Protein AF-A0A2H3TFC8-F1 (afdb_monomer_lite)

Structure (mmCIF, N/CA/C/O backbone):
data_AF-A0A2H3TFC8-F1
#
_entry.id   AF-A0A2H3TFC8-F1
#
loop_
_atom_site.group_PDB
_atom_site.id
_atom_site.type_symbol
_atom_site.label_atom_id
_atom_site.label_alt_id
_atom_site.label_comp_id
_atom_site.label_asym_id
_atom_site.label_entity_id
_atom_site.label_seq_id
_atom_site.pdbx_PDB_ins_code
_atom_site.Cartn_x
_atom_site.Cartn_y
_atom_site.Cartn_z
_atom_site.occupancy
_atom_site.B_iso_or_equiv
_atom_site.auth_seq_id
_atom_site.auth_comp_id
_atom_site.auth_asym_id
_atom_site.auth_atom_id
_atom_site.pdbx_PDB_model_num
ATOM 1 N N . MET A 1 1 ? -5.926 -0.328 27.238 1.00 45.00 1 MET A N 1
ATOM 2 C CA . MET A 1 1 ? -5.627 -1.088 26.004 1.00 45.00 1 MET A CA 1
ATOM 3 C C . MET A 1 1 ? -6.864 -1.047 25.123 1.00 45.00 1 MET A C 1
ATOM 5 O O . MET A 1 1 ? -7.889 -1.557 25.550 1.00 45.00 1 MET A O 1
ATOM 9 N N . SER A 1 2 ? -6.810 -0.361 23.977 1.00 48.28 2 SER A N 1
ATOM 10 C CA . SER A 1 2 ? -7.963 -0.248 23.070 1.00 48.28 2 SER A CA 1
ATOM 11 C C . SER A 1 2 ? -8.268 -1.613 22.443 1.00 48.28 2 SER A C 1
ATOM 13 O O . SER A 1 2 ? -7.348 -2.297 21.990 1.00 48.28 2 SER A O 1
ATOM 15 N N . GLN A 1 3 ? -9.531 -2.032 22.495 1.00 51.31 3 GLN A N 1
ATOM 16 C CA . GLN A 1 3 ? -10.008 -3.331 22.016 1.00 51.31 3 GLN A CA 1
ATOM 17 C C . GLN A 1 3 ? -9.767 -3.462 20.500 1.00 51.31 3 GLN A C 1
ATOM 19 O O . GLN A 1 3 ? -10.241 -2.648 19.711 1.00 51.31 3 GLN A O 1
ATOM 24 N N . LYS A 1 4 ? -9.013 -4.490 20.095 1.00 60.09 4 LYS A N 1
ATOM 25 C CA . LYS A 1 4 ? -8.583 -4.762 18.711 1.00 60.09 4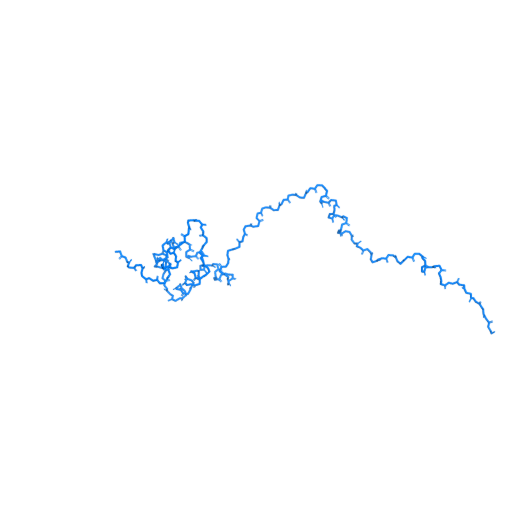 LYS A CA 1
ATOM 26 C C . LYS A 1 4 ? -9.614 -5.622 17.965 1.00 60.09 4 LYS A C 1
ATOM 28 O O . LYS A 1 4 ? -9.278 -6.682 17.453 1.00 60.09 4 LYS A O 1
ATOM 33 N N . ASN A 1 5 ? -10.875 -5.198 17.938 1.00 65.88 5 ASN A N 1
ATOM 34 C CA . ASN A 1 5 ? -11.976 -6.047 17.447 1.00 65.88 5 ASN A CA 1
ATOM 35 C C . ASN A 1 5 ? -12.474 -5.648 16.047 1.00 65.88 5 ASN A C 1
ATOM 37 O O . ASN A 1 5 ? -13.533 -6.092 15.614 1.00 65.88 5 ASN A O 1
ATOM 41 N N . GLY A 1 6 ? -11.740 -4.783 15.345 1.00 80.62 6 GLY A N 1
ATOM 42 C CA . GLY A 1 6 ? -12.103 -4.341 14.002 1.00 80.62 6 GLY A CA 1
ATOM 43 C C . GLY A 1 6 ? -11.717 -5.351 12.920 1.00 80.62 6 GLY A C 1
ATOM 44 O O . GLY A 1 6 ? -10.733 -6.085 13.053 1.00 80.62 6 GLY A O 1
ATOM 45 N N . ILE A 1 7 ? -12.474 -5.361 11.819 1.00 88.75 7 ILE A N 1
ATOM 46 C CA . ILE A 1 7 ? -12.253 -6.259 10.673 1.00 88.75 7 ILE A CA 1
ATOM 47 C C . ILE A 1 7 ? -10.835 -6.126 10.098 1.00 88.75 7 ILE A C 1
ATOM 49 O O . ILE A 1 7 ? -10.229 -7.116 9.685 1.00 88.75 7 ILE A O 1
ATOM 53 N N . LEU A 1 8 ? -10.263 -4.917 10.152 1.00 88.44 8 LEU A N 1
ATOM 54 C CA . LEU A 1 8 ? -8.901 -4.654 9.705 1.00 88.44 8 LEU A CA 1
ATOM 55 C C . LEU A 1 8 ? -7.877 -5.406 10.561 1.00 88.44 8 LEU A C 1
ATOM 57 O O . LEU A 1 8 ? -6.894 -5.916 10.028 1.00 88.44 8 LEU A O 1
ATOM 61 N N . SER A 1 9 ? -8.126 -5.519 11.867 1.00 90.06 9 SER A N 1
ATOM 62 C CA . SER A 1 9 ? -7.248 -6.243 12.786 1.00 90.06 9 SER A CA 1
ATOM 63 C C . SER A 1 9 ? -7.205 -7.734 12.460 1.00 90.06 9 SER A C 1
ATOM 65 O O . SER A 1 9 ? -6.124 -8.313 12.384 1.00 90.06 9 SER A O 1
ATOM 67 N N . ILE A 1 10 ? -8.364 -8.336 12.168 1.00 90.38 10 ILE A N 1
ATOM 68 C CA . ILE A 1 10 ? -8.486 -9.755 11.799 1.00 90.38 10 ILE A CA 1
ATOM 69 C C . ILE A 1 10 ? -7.722 -10.042 10.503 1.00 90.38 10 ILE A C 1
ATOM 71 O O . ILE A 1 10 ? -6.924 -10.975 10.445 1.00 90.38 10 ILE A O 1
ATOM 75 N N . ILE A 1 11 ? -7.916 -9.207 9.479 1.00 90.81 11 ILE A N 1
ATOM 76 C CA . ILE A 1 11 ? -7.245 -9.377 8.183 1.00 90.81 11 ILE A CA 1
ATOM 77 C C . ILE A 1 11 ? -5.729 -9.174 8.321 1.00 90.81 11 ILE A C 1
ATOM 79 O O . ILE A 1 11 ? -4.945 -9.882 7.690 1.00 90.81 11 ILE A O 1
ATOM 83 N N . CYS A 1 12 ? -5.293 -8.232 9.162 1.00 88.81 12 CYS A N 1
ATOM 84 C CA . CYS A 1 12 ? -3.870 -7.973 9.381 1.00 88.81 12 CYS A CA 1
ATOM 85 C C . CYS A 1 12 ? -3.193 -8.999 10.306 1.00 88.81 12 CYS A C 1
ATOM 87 O O . CYS A 1 12 ? -1.967 -9.108 10.271 1.00 88.81 12 CYS A O 1
ATOM 89 N N . ALA A 1 13 ? -3.950 -9.760 11.104 1.00 86.56 13 ALA A N 1
ATOM 90 C CA . ALA A 1 13 ? -3.405 -10.674 12.111 1.00 86.56 13 ALA A CA 1
ATOM 91 C C . ALA A 1 13 ? -2.530 -11.791 11.519 1.00 86.56 13 ALA A C 1
ATOM 93 O O . ALA A 1 13 ? -1.572 -12.224 12.153 1.00 86.56 13 ALA A O 1
ATOM 94 N N . GLN A 1 14 ? -2.822 -12.236 10.294 1.00 82.44 14 GLN A N 1
ATOM 95 C CA . GLN A 1 14 ? -2.092 -13.320 9.622 1.00 82.44 14 GLN A CA 1
ATOM 96 C C . GLN A 1 14 ? -0.891 -12.829 8.792 1.00 82.44 14 GLN A C 1
ATOM 98 O O . GLN A 1 14 ? -0.267 -13.604 8.067 1.00 82.44 14 GLN A O 1
ATOM 103 N N . ARG A 1 15 ? -0.554 -11.536 8.857 1.00 86.81 15 ARG A N 1
ATOM 104 C CA . ARG A 1 15 ? 0.510 -10.960 8.030 1.00 86.81 15 ARG A CA 1
ATOM 105 C C . ARG A 1 15 ? 1.898 -11.381 8.524 1.00 86.81 15 ARG A C 1
ATOM 107 O O . ARG A 1 15 ? 2.278 -11.097 9.658 1.00 86.81 15 ARG A O 1
ATOM 114 N N . GLN A 1 16 ? 2.698 -11.961 7.629 1.00 85.88 16 GLN A N 1
ATOM 115 C CA . GLN A 1 16 ? 4.107 -12.265 7.893 1.00 85.88 16 GLN A CA 1
ATOM 116 C C . GLN A 1 16 ? 4.979 -10.999 7.951 1.00 85.88 16 GLN A C 1
ATOM 118 O O . GLN A 1 16 ? 4.683 -9.965 7.347 1.00 85.88 16 GLN A O 1
ATOM 123 N N . ILE A 1 17 ? 6.100 -11.088 8.668 1.00 83.38 17 ILE A N 1
ATOM 124 C CA . ILE A 1 17 ? 7.085 -10.003 8.759 1.00 83.38 17 ILE A CA 1
ATOM 125 C C . ILE A 1 17 ? 7.657 -9.715 7.360 1.00 83.38 17 ILE A C 1
ATOM 127 O O . ILE A 1 17 ? 7.906 -10.629 6.582 1.00 83.38 17 ILE A O 1
ATOM 131 N N . ASN A 1 18 ? 7.864 -8.433 7.036 1.00 83.25 18 ASN A N 1
ATOM 132 C CA . ASN A 1 18 ? 8.356 -7.935 5.739 1.00 83.25 18 ASN A CA 1
ATOM 133 C C . ASN A 1 18 ? 7.466 -8.224 4.518 1.00 83.25 18 ASN A C 1
ATOM 135 O O . ASN A 1 18 ? 7.798 -7.783 3.415 1.00 83.25 18 ASN A O 1
ATOM 139 N N . HIS A 1 19 ? 6.327 -8.892 4.703 1.00 87.62 19 HIS A N 1
ATOM 140 C CA . HIS A 1 19 ? 5.345 -9.069 3.648 1.00 87.62 19 HIS A CA 1
ATOM 141 C C . HIS A 1 19 ? 4.483 -7.825 3.458 1.00 87.62 19 HIS A C 1
ATOM 143 O O . HIS A 1 19 ? 4.245 -7.018 4.364 1.00 87.62 19 HIS A O 1
ATOM 149 N N . GLU A 1 20 ? 4.024 -7.673 2.225 1.00 89.25 20 GLU A N 1
ATOM 150 C CA . GLU A 1 20 ? 3.101 -6.620 1.856 1.00 89.25 20 GLU A CA 1
ATOM 151 C C . GLU A 1 20 ? 1.712 -6.862 2.461 1.00 89.25 20 GLU A C 1
ATOM 153 O O . GLU A 1 20 ? 1.334 -7.993 2.765 1.00 89.25 20 GLU A O 1
ATOM 158 N N . PHE A 1 21 ? 0.950 -5.786 2.657 1.00 91.06 21 PHE A N 1
ATOM 159 C CA . PHE A 1 21 ? -0.459 -5.904 3.018 1.00 91.06 21 PHE A CA 1
ATOM 160 C C . PHE A 1 21 ? -1.240 -6.584 1.892 1.00 91.06 21 PHE A C 1
ATOM 162 O O . PHE A 1 21 ? -0.973 -6.330 0.715 1.00 91.06 21 PHE A O 1
ATOM 169 N N . SER A 1 22 ? -2.235 -7.391 2.261 1.00 92.06 22 SER A N 1
ATOM 170 C CA . SER A 1 22 ? -3.216 -7.883 1.297 1.00 92.06 22 SER A CA 1
ATOM 171 C C . SER A 1 22 ? -3.955 -6.708 0.656 1.00 92.06 22 SER A C 1
ATOM 173 O O . SER A 1 22 ? -4.102 -5.640 1.257 1.00 92.06 22 SER A O 1
ATOM 175 N N . GLU A 1 23 ? -4.426 -6.900 -0.571 1.00 92.25 23 GLU A N 1
ATOM 176 C CA . GLU A 1 23 ? -5.175 -5.875 -1.300 1.00 92.25 23 GLU A CA 1
ATOM 177 C C . GLU A 1 23 ? -6.409 -5.409 -0.514 1.00 92.25 23 GLU A C 1
ATOM 179 O O . GLU A 1 23 ? -6.611 -4.210 -0.330 1.00 92.25 23 GLU A O 1
ATOM 184 N N . VAL A 1 24 ? -7.143 -6.358 0.079 1.00 93.38 24 VAL A N 1
ATOM 185 C CA . VAL A 1 24 ? -8.301 -6.085 0.942 1.00 93.38 24 VAL A CA 1
ATOM 186 C C . VAL A 1 24 ? -7.915 -5.218 2.143 1.00 93.38 24 VAL A C 1
ATOM 188 O O . VAL A 1 24 ? -8.601 -4.244 2.445 1.00 93.38 24 VAL A O 1
ATOM 191 N N . ALA A 1 25 ? -6.793 -5.512 2.8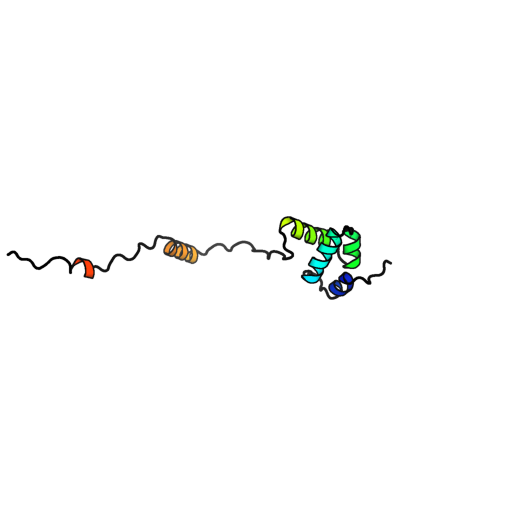12 1.00 94.19 25 ALA A N 1
ATOM 192 C CA . ALA A 1 25 ? -6.334 -4.693 3.933 1.00 94.19 25 ALA A CA 1
ATOM 193 C C . ALA A 1 25 ? -6.003 -3.261 3.491 1.00 94.19 25 ALA A C 1
ATOM 195 O O . ALA A 1 25 ? -6.357 -2.309 4.183 1.00 94.19 25 ALA A O 1
ATOM 196 N N . LYS A 1 26 ? -5.356 -3.088 2.331 1.00 95.12 26 LYS A N 1
ATOM 197 C CA . LYS A 1 26 ? -5.050 -1.755 1.791 1.00 95.12 26 LYS A CA 1
ATOM 198 C C . LYS A 1 26 ? -6.318 -0.977 1.442 1.00 95.12 26 LYS A C 1
ATOM 200 O O . LYS A 1 26 ? -6.386 0.205 1.762 1.00 95.12 26 LYS A O 1
ATOM 205 N N . ALA A 1 27 ? -7.309 -1.627 0.834 1.00 95.56 27 ALA A N 1
ATOM 206 C CA . ALA A 1 27 ? -8.586 -1.003 0.494 1.00 95.56 27 ALA A CA 1
ATOM 207 C C . ALA A 1 27 ? -9.327 -0.521 1.752 1.00 95.56 27 ALA A C 1
ATOM 209 O O . ALA A 1 27 ? -9.750 0.630 1.817 1.00 95.56 27 ALA A O 1
ATOM 210 N N . LEU A 1 28 ? -9.387 -1.357 2.795 1.00 95.38 28 LEU A N 1
ATOM 211 C CA . LEU A 1 28 ? -9.981 -0.984 4.083 1.00 95.38 28 LEU A CA 1
ATOM 212 C C . LEU A 1 28 ? -9.235 0.168 4.764 1.00 95.38 28 LEU A C 1
ATOM 214 O O . LEU A 1 28 ? -9.861 1.042 5.359 1.00 95.38 28 LEU A O 1
ATOM 218 N N . ILE A 1 29 ? -7.903 0.194 4.665 1.00 95.56 29 ILE A N 1
ATOM 219 C CA . ILE A 1 29 ? -7.087 1.306 5.166 1.00 95.56 29 ILE A CA 1
ATOM 220 C C . ILE A 1 29 ? -7.449 2.608 4.447 1.00 95.56 29 ILE A C 1
ATOM 222 O O . ILE A 1 29 ? -7.659 3.624 5.108 1.00 95.56 29 ILE A O 1
ATOM 226 N N . VAL A 1 30 ? -7.524 2.585 3.114 1.00 96.88 30 VAL A N 1
ATOM 227 C CA . VAL A 1 30 ? -7.891 3.762 2.316 1.00 96.88 30 VAL A CA 1
ATOM 228 C C . VAL A 1 30 ? -9.287 4.244 2.695 1.00 96.88 30 VAL A C 1
ATOM 230 O O . VAL A 1 30 ? -9.435 5.406 3.062 1.00 96.88 30 VAL A O 1
ATOM 233 N N . GLN A 1 31 ? -10.272 3.345 2.724 1.00 96.31 31 GLN A N 1
ATOM 234 C CA . GLN A 1 31 ? -11.647 3.670 3.100 1.00 96.31 31 GLN A CA 1
ATOM 235 C C . GLN A 1 31 ? -11.737 4.277 4.509 1.00 96.31 31 GLN A C 1
ATOM 237 O O . GLN A 1 31 ? -12.449 5.255 4.721 1.00 96.31 31 GLN A O 1
ATOM 242 N N . ALA A 1 32 ? -11.007 3.725 5.483 1.00 94.88 32 ALA A N 1
ATOM 243 C CA . ALA A 1 32 ? -11.005 4.232 6.853 1.00 94.88 32 ALA A CA 1
ATOM 244 C C . ALA A 1 32 ? -10.438 5.658 6.948 1.00 94.88 32 ALA A C 1
ATOM 246 O O . ALA A 1 32 ? -10.970 6.483 7.692 1.00 94.88 32 ALA A O 1
ATOM 247 N N . VAL A 1 33 ? -9.370 5.946 6.199 1.00 96.50 33 VAL A N 1
ATOM 248 C CA . VAL A 1 33 ? -8.749 7.276 6.159 1.00 96.50 33 VAL A CA 1
ATOM 249 C C . VAL A 1 33 ? -9.627 8.278 5.406 1.00 96.50 33 VAL A C 1
ATOM 251 O O . VAL A 1 33 ? -9.801 9.396 5.884 1.00 96.50 33 VAL A O 1
ATOM 254 N N . GLU A 1 34 ? -10.216 7.897 4.268 1.00 96.00 34 GLU A N 1
ATOM 255 C CA . GLU A 1 34 ? -11.167 8.749 3.533 1.00 96.00 34 GLU A CA 1
ATOM 256 C C . GLU A 1 34 ? -12.419 9.050 4.364 1.00 96.00 34 GLU A C 1
ATOM 258 O O . GLU A 1 34 ? -12.924 10.169 4.338 1.00 96.00 34 GLU A O 1
ATOM 263 N N . GLY A 1 35 ? -12.854 8.093 5.188 1.00 94.00 35 GLY A N 1
ATOM 264 C CA . GLY A 1 35 ? -13.902 8.274 6.194 1.00 94.00 35 GLY A CA 1
ATOM 265 C C . GLY A 1 35 ? -13.509 9.164 7.382 1.00 94.00 35 GLY A C 1
ATOM 266 O O . GLY A 1 35 ? -14.279 9.273 8.333 1.00 94.00 35 GLY A O 1
ATOM 267 N N . GLY A 1 36 ? -12.322 9.781 7.366 1.00 95.44 36 GLY A N 1
ATOM 268 C CA . GLY A 1 36 ? -11.883 10.768 8.354 1.00 95.44 36 GLY A CA 1
ATOM 269 C C . GLY A 1 36 ? -11.196 10.195 9.595 1.00 95.44 36 GLY A C 1
ATOM 270 O O . GLY A 1 36 ? -10.892 10.950 10.521 1.00 95.44 36 GLY A O 1
ATOM 271 N N . ARG A 1 37 ? -10.917 8.884 9.653 1.00 95.00 37 ARG A N 1
ATOM 272 C CA . ARG A 1 37 ? -10.161 8.310 10.780 1.00 95.00 37 ARG A CA 1
ATOM 273 C C . ARG A 1 37 ? -8.699 8.740 10.723 1.00 95.00 37 ARG A C 1
ATOM 275 O O . ARG A 1 37 ? -8.096 8.840 9.655 1.00 95.00 37 ARG A O 1
ATOM 282 N N . SER A 1 38 ? -8.097 8.950 11.893 1.00 95.94 38 SER A N 1
ATOM 283 C CA . SER A 1 38 ? -6.692 9.344 11.960 1.00 95.94 38 SER A CA 1
ATOM 284 C C . SER A 1 38 ? -5.765 8.190 11.559 1.00 95.94 38 SER A C 1
ATOM 286 O O . SER A 1 38 ? -6.027 7.019 11.846 1.00 95.94 38 SER A O 1
ATOM 288 N N . TYR A 1 39 ? -4.614 8.517 10.964 1.00 96.44 39 TYR A N 1
ATOM 289 C CA . TYR A 1 39 ? -3.604 7.514 10.608 1.00 96.44 39 TYR A CA 1
ATOM 290 C C . TYR A 1 39 ? -3.129 6.688 11.811 1.00 96.44 39 TYR A C 1
ATOM 292 O O . TYR A 1 39 ? -2.784 5.519 11.655 1.00 96.44 39 TYR A O 1
ATOM 300 N N . ARG A 1 40 ? -3.089 7.291 13.009 1.00 95.19 40 ARG A N 1
ATOM 301 C CA . ARG A 1 40 ? -2.655 6.612 14.239 1.00 95.19 40 ARG A CA 1
ATOM 302 C C . ARG A 1 40 ? -3.669 5.568 14.688 1.00 95.19 40 ARG A C 1
ATOM 304 O O . ARG A 1 40 ? -3.255 4.473 15.057 1.00 95.19 40 ARG A O 1
ATOM 311 N N . ASP A 1 41 ? -4.958 5.876 14.602 1.00 93.50 41 ASP A N 1
ATOM 312 C CA . ASP A 1 41 ? -6.016 4.950 15.017 1.00 93.50 41 ASP A CA 1
ATOM 313 C C . ASP A 1 41 ? -6.076 3.736 14.090 1.00 93.50 41 ASP A C 1
ATOM 315 O O . ASP A 1 41 ? -6.106 2.596 14.552 1.00 93.50 41 ASP A O 1
ATOM 319 N N . VAL A 1 42 ? -6.005 3.976 12.777 1.00 94.56 42 VAL A N 1
ATOM 320 C CA . VAL A 1 42 ? -5.978 2.905 11.768 1.00 94.56 42 VAL A CA 1
ATOM 321 C C . VAL A 1 42 ? -4.724 2.039 11.928 1.00 94.56 42 VAL A C 1
ATOM 323 O O . VAL A 1 42 ? -4.796 0.814 11.852 1.00 94.56 42 VAL A O 1
ATOM 326 N N . ALA A 1 43 ? -3.570 2.649 12.212 1.00 93.62 43 ALA A N 1
ATOM 327 C CA . ALA A 1 43 ? -2.325 1.922 12.447 1.00 93.62 43 ALA A CA 1
ATOM 328 C C . ALA A 1 43 ? -2.368 1.061 13.718 1.00 93.62 43 ALA A C 1
ATOM 330 O O . ALA A 1 43 ? -1.862 -0.063 13.713 1.00 93.62 43 ALA A O 1
ATOM 331 N N . ALA A 1 44 ? -2.983 1.567 14.792 1.00 92.19 44 ALA A N 1
ATOM 332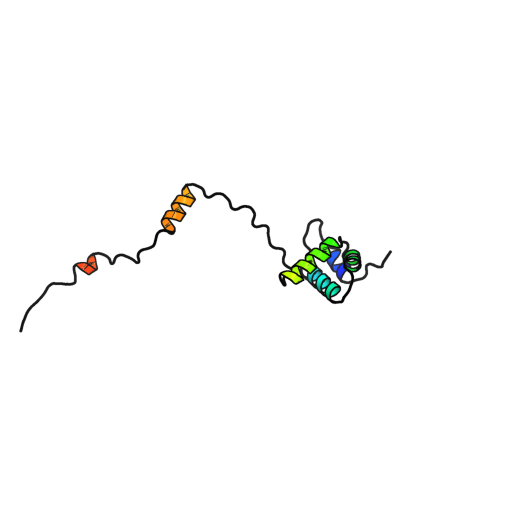 C CA . ALA A 1 44 ? -3.161 0.824 16.035 1.00 92.19 44 ALA A CA 1
ATOM 333 C C . ALA A 1 44 ? -4.064 -0.405 15.840 1.00 92.19 44 ALA A C 1
ATOM 335 O O . ALA A 1 44 ? -3.775 -1.469 16.389 1.00 92.19 44 ALA A O 1
ATOM 336 N N . GLU A 1 45 ? -5.112 -0.278 15.023 1.00 91.69 45 GLU A N 1
ATOM 337 C CA . GLU A 1 45 ? -6.008 -1.381 14.662 1.00 91.69 45 GLU A CA 1
ATOM 338 C C . GLU A 1 45 ? -5.315 -2.430 13.776 1.00 91.69 45 GLU A C 1
ATOM 340 O O . GLU A 1 45 ? -5.412 -3.630 14.042 1.00 91.69 45 GLU A O 1
ATOM 345 N N . ALA A 1 46 ? -4.565 -1.977 12.766 1.00 89.50 46 ALA A N 1
ATOM 346 C CA . ALA A 1 46 ? -3.820 -2.829 11.836 1.00 89.50 46 ALA A CA 1
ATOM 347 C C . ALA A 1 46 ? -2.526 -3.426 12.428 1.00 89.50 46 ALA A C 1
ATOM 349 O O . ALA A 1 46 ? -1.895 -4.278 11.801 1.00 89.50 46 ALA A O 1
ATOM 350 N N . GLY A 1 47 ? -2.088 -2.969 13.607 1.00 89.12 47 GLY A N 1
ATOM 351 C CA . GLY A 1 47 ? -0.844 -3.415 14.238 1.00 89.12 47 GLY A CA 1
ATOM 352 C C . GLY A 1 47 ? 0.414 -3.027 13.450 1.00 89.12 47 GLY A C 1
ATOM 353 O O . GLY A 1 47 ? 1.357 -3.814 13.350 1.00 89.12 47 GLY A O 1
ATOM 354 N N . CYS A 1 48 ? 0.439 -1.836 12.849 1.00 90.44 48 CYS A N 1
ATOM 355 C CA . CYS A 1 48 ? 1.571 -1.356 12.053 1.00 90.44 48 CYS A CA 1
ATOM 356 C C . CYS A 1 48 ? 1.983 0.076 12.415 1.00 90.44 48 CYS A C 1
ATOM 358 O O . CYS A 1 48 ? 1.397 0.715 13.283 1.00 90.44 48 CYS A O 1
ATOM 360 N N . SER A 1 49 ? 3.014 0.602 11.748 1.00 93.25 49 SER A N 1
ATOM 361 C CA . SER A 1 49 ? 3.414 1.996 11.943 1.00 93.25 49 SER A CA 1
ATOM 362 C C . SER A 1 49 ? 2.446 2.958 11.230 1.00 93.25 49 SER A C 1
ATOM 364 O O . SER A 1 49 ? 1.980 2.649 10.128 1.00 93.25 49 SER A O 1
ATOM 366 N N . PRO A 1 50 ? 2.186 4.160 11.782 1.00 95.75 50 PRO A N 1
ATOM 367 C CA . PRO A 1 50 ? 1.403 5.195 11.097 1.00 95.75 50 PRO A CA 1
ATOM 368 C C . PRO A 1 50 ? 1.992 5.602 9.740 1.00 95.75 50 PRO A C 1
ATOM 370 O O . PRO A 1 50 ? 1.256 5.918 8.812 1.00 95.75 50 PRO A O 1
ATOM 373 N N . ALA A 1 51 ? 3.320 5.533 9.593 1.00 96.50 51 ALA A N 1
ATOM 374 C CA . ALA A 1 51 ? 3.999 5.785 8.325 1.00 96.50 51 ALA A CA 1
ATOM 375 C C . ALA A 1 51 ? 3.617 4.766 7.237 1.00 96.50 51 ALA A C 1
ATOM 377 O O . ALA A 1 51 ? 3.514 5.127 6.067 1.00 96.50 51 ALA A O 1
ATOM 378 N N . ALA A 1 52 ? 3.380 3.499 7.599 1.00 93.94 52 ALA A N 1
ATOM 379 C CA . ALA A 1 52 ? 2.923 2.492 6.644 1.00 93.94 52 ALA A CA 1
ATOM 380 C C . ALA A 1 52 ? 1.530 2.838 6.098 1.00 93.94 52 ALA A C 1
ATOM 382 O O . ALA A 1 52 ? 1.331 2.811 4.885 1.00 93.94 52 ALA A O 1
ATOM 383 N N . ILE A 1 53 ? 0.612 3.235 6.984 1.00 96.06 53 ILE A N 1
ATOM 384 C CA . ILE A 1 53 ? -0.729 3.705 6.617 1.00 96.06 53 ILE A CA 1
ATOM 385 C C . ILE A 1 53 ? -0.641 4.935 5.708 1.00 96.06 53 ILE A C 1
ATOM 387 O O . ILE A 1 53 ? -1.230 4.944 4.629 1.00 96.06 53 ILE A O 1
ATOM 391 N N . PHE A 1 54 ? 0.156 5.934 6.099 1.00 96.81 54 PHE A N 1
ATOM 392 C CA . PHE A 1 54 ? 0.380 7.139 5.300 1.00 96.81 54 PHE A CA 1
ATOM 393 C C . PHE A 1 54 ? 0.889 6.808 3.891 1.00 96.81 54 PHE A C 1
ATOM 395 O O . PHE A 1 54 ? 0.355 7.316 2.913 1.00 96.81 54 PHE A O 1
ATOM 402 N N . ASN A 1 55 ? 1.874 5.917 3.762 1.00 95.44 55 ASN A N 1
ATOM 403 C CA . ASN A 1 55 ? 2.434 5.541 2.463 1.00 95.44 55 ASN A CA 1
ATOM 404 C C . ASN A 1 55 ? 1.425 4.816 1.559 1.00 95.44 55 ASN A C 1
ATOM 406 O O . ASN A 1 55 ? 1.462 4.997 0.340 1.00 95.44 55 ASN A O 1
ATOM 410 N N . ILE A 1 56 ? 0.545 3.987 2.132 1.00 95.62 56 ILE A N 1
ATOM 411 C CA . ILE A 1 56 ? -0.541 3.327 1.391 1.00 95.62 56 ILE A CA 1
ATOM 412 C C . ILE A 1 56 ? -1.524 4.381 0.882 1.00 95.62 56 ILE A C 1
ATOM 414 O O . ILE A 1 56 ? -1.810 4.430 -0.313 1.00 95.62 56 ILE A O 1
ATOM 418 N N . PHE A 1 57 ? -1.978 5.269 1.766 1.00 96.69 57 PHE A N 1
ATOM 419 C CA . PHE A 1 57 ? -2.935 6.309 1.409 1.00 96.69 57 PHE A CA 1
ATOM 420 C C . PHE A 1 57 ? -2.362 7.318 0.401 1.00 96.69 57 PHE A C 1
ATOM 422 O O . PHE A 1 57 ? -3.008 7.656 -0.586 1.00 96.69 57 PHE A O 1
ATOM 429 N N . GLN A 1 58 ? -1.115 7.752 0.584 1.00 96.25 58 GLN A N 1
ATOM 430 C CA . GLN A 1 58 ? -0.446 8.672 -0.334 1.00 96.25 58 GLN A CA 1
ATOM 431 C C . GLN A 1 58 ? -0.284 8.061 -1.732 1.00 96.25 58 GLN A C 1
ATOM 433 O O . GLN A 1 58 ? -0.432 8.764 -2.733 1.00 96.25 58 GLN A O 1
ATOM 438 N N . ARG A 1 59 ? -0.007 6.752 -1.818 1.00 95.38 59 ARG A N 1
ATOM 439 C CA . ARG A 1 59 ? 0.041 6.024 -3.093 1.00 95.38 59 ARG A CA 1
ATOM 440 C C . ARG A 1 59 ? -1.319 6.027 -3.777 1.00 95.38 59 ARG A C 1
ATOM 442 O O . ARG A 1 59 ? -1.373 6.367 -4.955 1.00 95.38 59 ARG A O 1
ATOM 449 N N . TRP A 1 60 ? -2.382 5.704 -3.044 1.00 96.06 60 TRP A N 1
ATOM 450 C CA . TRP A 1 60 ? -3.748 5.767 -3.560 1.00 96.06 60 TRP A CA 1
ATOM 451 C C . TRP A 1 60 ? -4.074 7.166 -4.091 1.00 96.06 60 TRP A C 1
ATOM 453 O O . TRP A 1 60 ? -4.407 7.324 -5.260 1.00 96.06 60 TRP A O 1
ATOM 463 N N . LYS A 1 61 ? -3.827 8.205 -3.289 1.00 95.62 61 LYS A N 1
ATOM 464 C CA . LYS A 1 61 ? -4.076 9.600 -3.671 1.00 95.62 61 LYS A CA 1
ATOM 465 C C . LYS A 1 61 ? -3.316 10.035 -4.930 1.00 95.62 61 LYS A C 1
ATOM 467 O O . LYS A 1 61 ? -3.837 10.815 -5.719 1.00 95.62 61 LYS A O 1
ATOM 472 N N . THR A 1 62 ? -2.082 9.560 -5.106 1.00 96.12 62 THR A N 1
ATOM 473 C CA . THR A 1 62 ? -1.191 9.996 -6.199 1.00 96.12 62 THR A CA 1
ATOM 474 C C . THR A 1 62 ? -1.392 9.190 -7.482 1.00 96.12 62 THR A C 1
ATOM 476 O O . THR A 1 62 ? -1.308 9.737 -8.576 1.00 96.12 62 THR A O 1
ATOM 479 N N . HIS A 1 63 ? -1.606 7.882 -7.358 1.00 94.12 63 HIS A N 1
ATOM 480 C CA . HIS A 1 63 ? -1.553 6.942 -8.478 1.00 94.12 63 HIS A CA 1
ATOM 481 C C . HIS A 1 63 ? -2.854 6.162 -8.687 1.00 94.12 63 HIS A C 1
ATOM 483 O O . HIS A 1 63 ? -2.918 5.386 -9.633 1.00 94.12 63 HIS A O 1
ATOM 489 N N . GLN A 1 64 ? -3.856 6.331 -7.814 1.00 94.44 64 GLN A N 1
ATOM 490 C CA . GLN A 1 64 ? -5.140 5.616 -7.856 1.00 94.44 64 GLN A CA 1
ATOM 491 C C . GLN A 1 64 ? -4.960 4.092 -7.954 1.00 94.44 64 GLN A C 1
ATOM 493 O O . GLN A 1 64 ? -5.689 3.386 -8.642 1.00 94.44 64 GLN A O 1
ATOM 498 N N . THR A 1 65 ? -3.931 3.578 -7.276 1.00 94.38 65 THR A N 1
ATOM 499 C CA . THR A 1 65 ? -3.591 2.154 -7.246 1.00 94.38 65 THR A CA 1
ATOM 500 C C . THR A 1 65 ? -3.150 1.741 -5.849 1.00 94.38 65 THR A C 1
ATOM 502 O O . THR A 1 65 ? -2.499 2.506 -5.129 1.00 94.38 65 THR A O 1
ATOM 505 N N . LEU A 1 66 ? -3.491 0.510 -5.472 1.00 92.81 66 LEU A N 1
ATOM 506 C CA . LEU A 1 66 ? -3.042 -0.129 -4.235 1.00 92.81 66 LEU A CA 1
ATOM 507 C C . LEU A 1 66 ? -1.773 -0.963 -4.452 1.00 92.81 66 LEU A C 1
ATOM 509 O O . LEU A 1 66 ? -1.141 -1.396 -3.481 1.00 92.81 66 LEU A O 1
ATOM 513 N N . ASP A 1 67 ? -1.361 -1.151 -5.704 1.00 90.81 67 ASP A N 1
ATOM 514 C CA . ASP A 1 67 ? -0.235 -2.001 -6.046 1.00 90.81 67 ASP A CA 1
ATOM 515 C C . ASP A 1 67 ? 1.098 -1.309 -5.802 1.00 90.81 67 ASP A C 1
ATOM 517 O O . ASP A 1 67 ? 1.369 -0.157 -6.177 1.00 90.81 67 ASP A O 1
ATOM 521 N N . LYS A 1 68 ? 1.994 -2.047 -5.153 1.00 85.75 68 LYS A N 1
ATOM 522 C CA . LYS A 1 68 ? 3.373 -1.620 -5.015 1.00 85.75 68 LYS A CA 1
ATOM 523 C C . LYS A 1 68 ? 4.123 -1.965 -6.289 1.00 85.75 68 LYS A C 1
ATOM 525 O O . LYS A 1 68 ? 4.256 -3.122 -6.671 1.00 85.75 68 LYS A O 1
ATOM 530 N N . LYS A 1 69 ? 4.706 -0.938 -6.902 1.00 84.75 69 LYS A N 1
A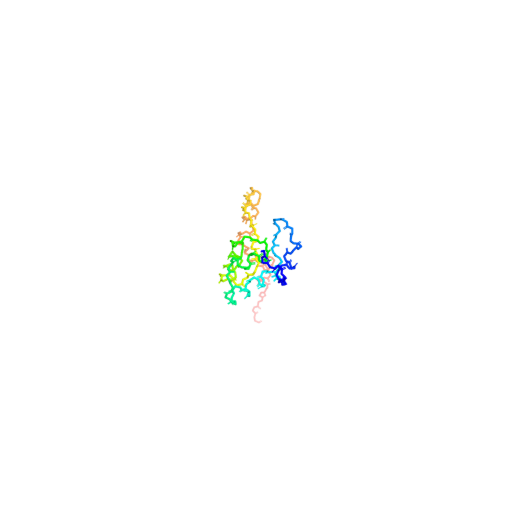TOM 531 C CA . LYS A 1 69 ? 5.607 -1.115 -8.039 1.00 84.75 69 LYS A CA 1
ATOM 532 C C . LYS A 1 69 ? 6.797 -1.988 -7.635 1.00 84.75 69 LYS A C 1
ATOM 534 O O . LYS A 1 69 ? 7.492 -1.697 -6.653 1.00 84.75 69 LYS A O 1
ATOM 539 N N . THR A 1 70 ? 7.049 -3.030 -8.418 1.00 85.38 70 THR A N 1
ATOM 540 C CA . THR A 1 70 ? 8.248 -3.851 -8.277 1.00 85.38 70 THR A CA 1
ATOM 541 C C . THR A 1 70 ? 9.492 -3.005 -8.537 1.00 85.38 70 THR A C 1
ATOM 543 O O . THR A 1 70 ? 9.496 -2.059 -9.331 1.00 85.38 70 THR A O 1
ATOM 546 N N . ARG A 1 71 ? 10.581 -3.311 -7.831 1.00 85.06 71 ARG A N 1
ATOM 547 C CA . ARG A 1 71 ? 11.861 -2.650 -8.091 1.00 85.06 71 ARG A CA 1
ATOM 548 C C . ARG A 1 71 ? 12.374 -3.160 -9.436 1.00 85.06 71 ARG A C 1
ATOM 550 O O . ARG A 1 71 ? 12.694 -4.335 -9.548 1.00 85.06 71 ARG A O 1
ATOM 557 N N . SER A 1 72 ? 12.492 -2.279 -10.426 1.00 84.94 72 SER A N 1
ATOM 558 C CA . SER A 1 72 ? 13.019 -2.626 -11.756 1.00 84.94 72 SER A CA 1
ATOM 559 C C . SER A 1 72 ? 14.489 -3.062 -11.728 1.00 84.94 72 SER A C 1
ATOM 561 O O . SER A 1 72 ? 14.974 -3.670 -12.676 1.00 84.94 72 SER A O 1
ATOM 563 N N . GLY A 1 73 ? 15.213 -2.728 -10.653 1.00 90.69 73 GLY A N 1
ATOM 564 C CA . GLY A 1 73 ? 16.661 -2.887 -10.579 1.00 90.69 73 GLY A CA 1
ATOM 565 C C . GLY A 1 73 ? 17.392 -1.949 -11.544 1.00 90.69 73 GLY A C 1
ATOM 566 O O . GLY A 1 73 ? 16.784 -1.145 -12.255 1.00 90.69 73 GLY A O 1
ATOM 567 N N . ARG A 1 74 ? 18.726 -2.040 -11.549 1.00 88.94 74 ARG A N 1
ATOM 568 C CA . ARG A 1 74 ? 19.562 -1.369 -12.548 1.00 88.94 74 ARG A CA 1
ATOM 569 C C . ARG A 1 74 ? 19.610 -2.251 -13.801 1.00 88.94 74 ARG A C 1
ATOM 571 O O . ARG A 1 74 ? 19.975 -3.421 -13.665 1.00 88.94 74 ARG A O 1
ATOM 578 N N . PRO A 1 75 ? 19.306 -1.725 -15.001 1.00 88.94 75 PRO A N 1
ATOM 579 C CA . PRO A 1 75 ? 19.506 -2.469 -16.238 1.00 88.94 75 PRO A CA 1
ATOM 580 C C . PRO A 1 75 ? 20.937 -3.006 -16.325 1.00 88.94 75 PRO A C 1
ATOM 582 O O . PRO A 1 75 ? 21.899 -2.303 -15.991 1.00 88.94 75 PRO A O 1
ATOM 585 N N . ARG A 1 76 ? 21.087 -4.259 -16.762 1.00 85.88 76 ARG A N 1
ATOM 586 C CA . ARG A 1 76 ? 22.414 -4.834 -17.001 1.00 85.88 76 ARG A CA 1
ATOM 587 C C . ARG A 1 76 ? 23.056 -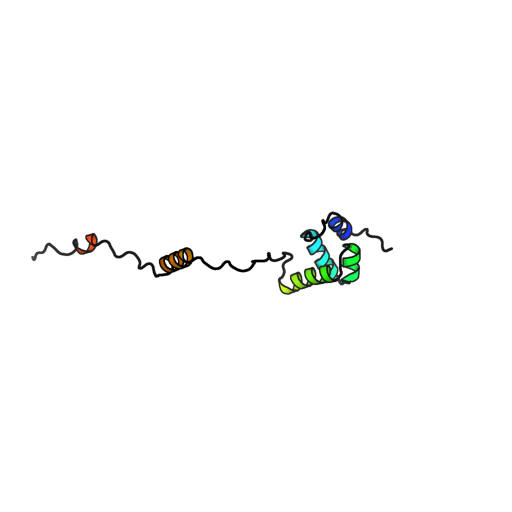4.128 -18.193 1.00 85.88 76 ARG A C 1
ATOM 589 O O . ARG A 1 76 ? 22.376 -3.793 -19.161 1.00 85.88 76 ARG A O 1
ATOM 596 N N . LYS A 1 77 ? 24.372 -3.909 -18.127 1.00 90.50 77 LYS A N 1
ATOM 597 C CA . LYS A 1 77 ? 25.128 -3.446 -19.295 1.00 90.50 77 LYS A CA 1
ATOM 598 C C . LYS A 1 77 ? 25.006 -4.502 -20.393 1.00 90.50 77 LYS A C 1
ATOM 600 O O . LYS A 1 77 ? 25.166 -5.689 -20.111 1.00 90.50 77 LYS A O 1
ATOM 605 N N . LEU A 1 78 ? 24.724 -4.063 -21.618 1.00 90.25 78 LEU A N 1
ATOM 606 C CA . LEU A 1 78 ? 24.739 -4.952 -22.773 1.00 90.25 78 LEU A CA 1
ATOM 607 C C . LEU A 1 78 ? 26.155 -5.501 -22.965 1.00 90.25 78 LEU A C 1
ATOM 609 O O . LEU A 1 78 ? 27.140 -4.771 -22.841 1.00 90.25 78 LEU A O 1
ATOM 613 N N . THR A 1 79 ? 26.248 -6.786 -23.278 1.00 91.44 79 THR A N 1
ATOM 614 C CA . THR A 1 79 ? 27.498 -7.392 -23.746 1.00 91.44 79 THR A CA 1
ATOM 615 C C . THR A 1 79 ? 27.832 -6.892 -25.154 1.00 91.44 79 THR A C 1
ATOM 617 O O . THR A 1 79 ? 26.950 -6.450 -25.892 1.00 91.44 79 THR A O 1
ATOM 620 N N . VAL A 1 80 ? 29.097 -7.008 -25.572 1.00 90.75 80 VAL A N 1
ATOM 621 C CA . VAL A 1 80 ? 29.533 -6.644 -26.937 1.00 90.75 80 VAL A CA 1
ATOM 622 C C . VAL A 1 80 ? 28.701 -7.370 -28.003 1.00 90.75 80 VAL A C 1
ATOM 624 O O . VAL A 1 80 ? 28.307 -6.770 -29.001 1.00 90.75 80 VAL A O 1
ATOM 627 N N . GLN A 1 81 ? 28.367 -8.642 -27.766 1.00 86.69 81 GLN A N 1
ATOM 628 C CA . GLN A 1 81 ? 27.530 -9.435 -28.664 1.00 86.69 81 GLN A CA 1
ATOM 629 C C . GLN A 1 81 ? 26.101 -8.878 -28.753 1.00 86.69 81 GLN A C 1
ATOM 631 O O . GLN A 1 81 ? 25.569 -8.746 -29.849 1.00 86.69 81 GLN A O 1
ATOM 636 N N . GLN A 1 82 ? 25.492 -8.493 -27.628 1.00 91.19 82 GLN A N 1
ATOM 637 C CA . GLN A 1 82 ? 24.154 -7.889 -27.612 1.00 91.19 82 GLN A CA 1
ATOM 638 C C . GLN A 1 82 ? 24.125 -6.509 -28.276 1.00 91.19 82 GLN A C 1
ATOM 640 O O . GLN A 1 82 ? 23.149 -6.177 -28.939 1.00 91.19 82 GLN A O 1
ATOM 645 N N . ILE A 1 83 ? 25.195 -5.719 -28.141 1.00 88.69 83 ILE A N 1
ATOM 646 C CA . ILE A 1 83 ? 25.342 -4.450 -28.867 1.00 88.69 83 ILE A CA 1
ATOM 647 C C . ILE A 1 83 ? 25.394 -4.718 -30.374 1.00 88.69 83 ILE A C 1
ATOM 649 O O . ILE A 1 83 ? 24.691 -4.057 -31.134 1.00 88.69 83 ILE A O 1
ATOM 653 N N . ARG A 1 84 ? 26.174 -5.720 -30.805 1.00 85.88 84 ARG A N 1
ATOM 654 C CA . ARG A 1 84 ? 26.264 -6.124 -32.215 1.00 85.88 84 ARG A CA 1
ATOM 655 C C . ARG A 1 84 ? 24.905 -6.571 -32.760 1.00 85.88 84 ARG A C 1
ATOM 657 O O . ARG A 1 84 ? 24.492 -6.066 -33.795 1.00 85.8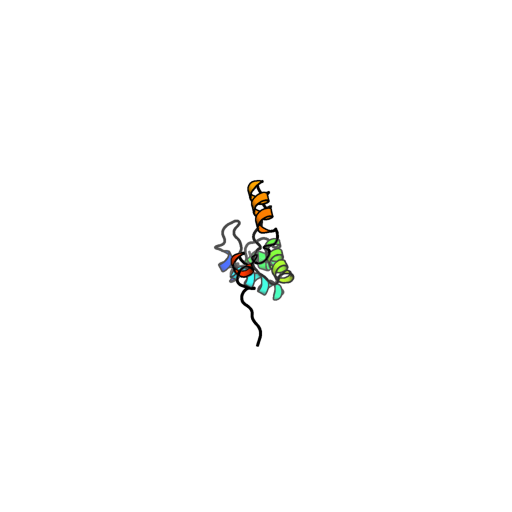8 84 ARG A O 1
ATOM 664 N N . TRP A 1 85 ? 24.200 -7.450 -32.047 1.00 85.31 85 TRP A N 1
ATOM 665 C CA . TRP A 1 85 ? 22.851 -7.892 -32.421 1.00 85.31 85 TRP A CA 1
ATOM 666 C C . TRP A 1 85 ? 21.866 -6.731 -32.515 1.00 85.31 85 TRP A C 1
ATOM 668 O O . TRP A 1 85 ? 21.200 -6.597 -33.532 1.00 85.31 85 TRP A O 1
ATOM 678 N N . ARG A 1 86 ? 21.830 -5.849 -31.509 1.00 84.50 86 ARG A N 1
ATOM 679 C CA . ARG A 1 86 ? 20.966 -4.662 -31.516 1.00 84.50 86 ARG A CA 1
ATOM 680 C C . ARG A 1 86 ? 21.225 -3.777 -32.736 1.00 84.50 86 ARG A C 1
ATOM 682 O O . ARG A 1 86 ? 20.287 -3.273 -33.336 1.00 84.50 86 ARG A O 1
ATOM 689 N N . ASN A 1 87 ? 22.490 -3.569 -33.093 1.00 84.44 87 ASN A N 1
ATOM 690 C CA . ASN A 1 87 ? 22.847 -2.743 -34.243 1.00 84.44 87 ASN A CA 1
ATOM 691 C C . ASN A 1 87 ? 22.470 -3.423 -35.572 1.00 84.44 87 ASN A C 1
ATOM 693 O O . ASN A 1 87 ? 22.040 -2.737 -36.486 1.00 84.44 87 ASN A O 1
ATOM 697 N N . LEU A 1 88 ? 22.572 -4.754 -35.669 1.00 78.12 88 LEU A N 1
ATOM 698 C CA . LEU A 1 88 ? 22.119 -5.511 -36.844 1.00 78.12 88 LEU A CA 1
ATOM 699 C C . LEU A 1 88 ? 20.594 -5.457 -37.026 1.00 78.12 88 LEU A C 1
ATOM 701 O O . LEU A 1 88 ? 20.132 -5.419 -38.157 1.00 78.12 88 LEU A O 1
ATOM 705 N N . THR A 1 89 ? 19.820 -5.451 -35.937 1.00 73.69 89 THR A N 1
ATOM 706 C CA . THR A 1 89 ? 18.346 -5.447 -35.989 1.00 73.69 89 THR A CA 1
ATOM 707 C C . THR A 1 89 ? 17.728 -4.054 -36.104 1.00 73.69 89 THR A C 1
ATOM 709 O O . THR A 1 89 ? 16.583 -3.940 -36.520 1.00 73.69 89 THR A O 1
ATOM 712 N N . ASN A 1 90 ? 18.450 -3.006 -35.695 1.00 68.50 90 ASN A N 1
ATOM 713 C CA . ASN A 1 90 ? 17.951 -1.625 -35.691 1.00 68.50 90 ASN A CA 1
ATOM 714 C C . ASN A 1 90 ? 18.285 -0.845 -36.967 1.00 68.50 90 ASN A C 1
ATOM 716 O O . ASN A 1 90 ? 17.758 0.249 -37.147 1.00 68.50 90 ASN A O 1
ATOM 720 N N . ASN A 1 91 ? 19.166 -1.370 -37.816 1.00 57.28 91 ASN A N 1
ATOM 721 C CA . ASN A 1 91 ? 19.402 -0.799 -39.132 1.00 57.28 91 ASN A CA 1
ATOM 722 C C . ASN A 1 91 ? 18.269 -1.271 -40.043 1.00 57.28 91 ASN A C 1
ATOM 724 O O . ASN A 1 91 ? 18.198 -2.457 -40.357 1.00 57.28 91 ASN A O 1
ATOM 728 N N . ASP A 1 92 ? 17.370 -0.339 -40.361 1.00 58.78 92 ASP A N 1
ATOM 729 C CA . ASP A 1 92 ? 16.475 -0.302 -41.517 1.00 58.78 92 ASP A CA 1
ATOM 730 C C . ASP A 1 92 ? 16.412 -1.613 -42.297 1.00 58.78 92 ASP A C 1
ATOM 732 O O . ASP A 1 92 ? 17.315 -1.926 -43.065 1.00 58.78 92 ASP A O 1
ATOM 736 N N . THR A 1 93 ? 15.326 -2.371 -42.143 1.00 46.88 93 THR A N 1
ATOM 737 C CA . THR A 1 93 ? 14.946 -3.317 -43.194 1.00 46.88 93 THR A CA 1
ATOM 738 C C . THR A 1 93 ? 14.587 -2.457 -44.405 1.00 46.88 93 THR A C 1
ATOM 740 O O . THR A 1 93 ? 13.535 -1.813 -44.357 1.00 46.88 93 THR A O 1
ATOM 743 N N . PRO A 1 94 ? 15.379 -2.392 -45.495 1.00 45.62 94 PRO A N 1
ATOM 744 C CA . PRO A 1 94 ? 14.784 -1.963 -46.743 1.00 45.62 94 PRO A CA 1
ATOM 745 C C . PRO A 1 94 ? 13.799 -3.082 -47.067 1.00 45.62 94 PRO A C 1
ATOM 747 O O . PRO A 1 94 ? 14.180 -4.254 -47.118 1.00 45.62 94 PRO A O 1
ATOM 750 N N . SER A 1 95 ? 12.520 -2.747 -47.210 1.00 51.62 95 SER A N 1
ATOM 751 C CA . SER A 1 95 ? 11.547 -3.629 -47.849 1.00 51.62 95 SER A CA 1
ATOM 752 C C . SER A 1 95 ? 12.225 -4.333 -49.026 1.00 51.62 95 SER A C 1
ATOM 754 O O . SER A 1 95 ? 12.755 -3.643 -49.895 1.00 51.62 95 SER A O 1
ATOM 756 N N . ASN A 1 96 ? 12.276 -5.667 -48.975 1.00 54.91 96 ASN A N 1
ATOM 757 C CA . ASN A 1 96 ? 12.815 -6.587 -49.979 1.00 54.91 96 ASN A CA 1
ATOM 758 C C . ASN A 1 96 ? 13.230 -5.920 -51.306 1.00 54.91 96 ASN A C 1
ATOM 760 O O . ASN A 1 96 ? 12.343 -5.456 -52.030 1.00 54.91 96 ASN A O 1
ATOM 764 N N . PRO A 1 97 ? 14.514 -5.928 -51.713 1.00 53.41 97 PRO A N 1
ATOM 765 C CA . PRO A 1 97 ? 14.806 -5.707 -53.117 1.00 53.41 97 PRO A CA 1
ATOM 766 C C . PRO A 1 97 ? 14.140 -6.852 -53.882 1.00 53.41 97 PRO A C 1
ATOM 768 O O . PRO A 1 97 ? 14.398 -8.029 -53.619 1.00 53.41 97 PRO A O 1
ATOM 771 N N . ILE A 1 98 ? 13.215 -6.492 -54.769 1.00 56.31 98 ILE A N 1
ATOM 772 C CA . ILE A 1 98 ? 12.539 -7.403 -55.691 1.00 56.31 98 ILE A CA 1
ATOM 773 C C . ILE A 1 98 ? 13.603 -8.353 -56.276 1.00 56.31 98 ILE A C 1
ATOM 775 O O . ILE A 1 98 ? 14.642 -7.868 -56.733 1.00 56.31 98 ILE A O 1
ATOM 779 N N . PRO A 1 99 ? 13.411 -9.685 -56.246 1.00 53.50 99 PRO A N 1
ATOM 780 C CA . PRO A 1 99 ? 14.398 -10.603 -56.797 1.00 53.50 99 PRO A CA 1
ATOM 781 C C . PRO A 1 99 ? 14.640 -10.270 -58.274 1.00 53.50 99 PRO A C 1
ATOM 783 O O . PRO A 1 99 ? 13.686 -10.127 -59.039 1.00 53.50 99 PRO A O 1
ATOM 786 N N . LEU A 1 100 ? 15.917 -10.189 -58.668 1.00 53.88 100 LEU A N 1
ATOM 787 C CA . LEU A 1 100 ? 16.424 -9.874 -60.021 1.00 53.88 100 LEU A CA 1
ATOM 788 C C . LEU A 1 100 ? 15.683 -10.583 -61.170 1.00 53.88 100 LEU A C 1
ATOM 790 O O . LEU A 1 100 ? 15.651 -10.077 -62.288 1.00 53.88 100 LEU A O 1
ATOM 794 N N . ARG A 1 101 ? 15.040 -11.724 -60.892 1.00 49.59 101 ARG A N 1
ATOM 795 C CA . ARG A 1 101 ? 14.184 -12.453 -61.835 1.00 49.59 101 ARG A CA 1
ATOM 796 C C . ARG A 1 101 ? 13.071 -11.584 -62.438 1.00 49.59 101 ARG A C 1
ATOM 798 O O . ARG A 1 101 ? 12.806 -11.706 -63.624 1.00 49.59 101 ARG A O 1
ATOM 805 N N . ALA A 1 102 ? 12.487 -10.665 -61.668 1.00 52.22 102 ALA A N 1
ATOM 806 C CA . ALA A 1 102 ? 11.419 -9.784 -62.152 1.00 52.22 102 ALA A CA 1
ATOM 807 C C . ALA A 1 102 ? 11.920 -8.591 -62.993 1.00 52.22 102 ALA A C 1
ATOM 809 O O . ALA A 1 102 ? 11.113 -7.889 -63.590 1.00 52.22 102 ALA A O 1
ATOM 810 N N . GLN A 1 103 ? 13.235 -8.341 -63.049 1.00 50.00 103 GLN A N 1
ATOM 811 C CA . GLN A 1 103 ? 13.814 -7.277 -63.882 1.00 50.00 103 GLN A CA 1
ATOM 812 C C . GLN A 1 103 ? 14.167 -7.757 -65.298 1.00 50.00 103 GLN A C 1
ATOM 814 O O . GLN A 1 103 ? 14.334 -6.927 -66.186 1.00 50.00 103 GLN A O 1
ATOM 819 N N . MET A 1 104 ? 14.256 -9.074 -65.528 1.00 48.69 104 MET A N 1
ATOM 820 C CA . MET A 1 104 ? 14.608 -9.642 -66.839 1.00 48.69 104 MET A CA 1
ATOM 821 C C . MET A 1 104 ? 13.411 -10.113 -67.678 1.00 48.69 104 MET A C 1
ATOM 823 O O . MET A 1 104 ? 13.575 -10.314 -68.874 1.00 48.69 104 MET A O 1
ATOM 827 N N . GLU A 1 105 ? 12.212 -10.248 -67.103 1.00 52.50 105 GLU A N 1
ATOM 828 C CA . GLU A 1 105 ? 11.010 -10.731 -67.819 1.00 52.50 105 GLU A CA 1
ATOM 829 C C . GLU A 1 105 ? 10.179 -9.599 -68.475 1.00 52.50 105 GLU A C 1
ATOM 831 O O . GLU A 1 105 ? 9.056 -9.828 -68.911 1.00 52.50 105 GLU A O 1
ATOM 836 N N . GLY A 1 106 ? 10.705 -8.367 -68.550 1.00 52.47 106 GLY A N 1
ATOM 837 C CA . GLY A 1 106 ? 9.921 -7.179 -68.919 1.00 52.47 106 GLY A CA 1
ATOM 838 C C . GLY A 1 106 ? 10.035 -6.637 -70.349 1.00 52.47 106 GLY A C 1
ATOM 839 O O . GLY A 1 106 ? 9.195 -5.819 -70.705 1.00 52.47 106 GLY A O 1
ATOM 840 N N . TYR A 1 107 ? 11.024 -7.022 -71.169 1.00 51.31 107 TYR A N 1
ATOM 841 C CA . TYR A 1 107 ? 11.207 -6.406 -72.500 1.00 51.31 107 TYR A CA 1
ATOM 842 C C . TYR A 1 107 ? 11.853 -7.350 -73.530 1.00 51.31 107 TYR A C 1
ATOM 844 O O . TYR A 1 107 ? 13.063 -7.314 -73.733 1.00 51.31 107 TYR A O 1
ATOM 852 N N . ALA A 1 108 ? 11.027 -8.191 -74.157 1.00 50.03 108 ALA A N 1
ATOM 853 C CA . ALA A 1 108 ? 11.124 -8.735 -75.525 1.00 50.03 108 ALA A CA 1
ATOM 854 C C . ALA A 1 108 ? 9.907 -9.680 -75.671 1.00 50.03 108 ALA A C 1
ATOM 856 O O . ALA A 1 108 ? 9.768 -10.588 -74.861 1.00 50.03 108 ALA A O 1
ATOM 857 N N . GLU A 1 109 ? 8.926 -9.481 -76.555 1.00 44.62 109 GLU A N 1
ATOM 858 C CA . GLU A 1 109 ? 9.060 -9.231 -77.994 1.00 44.62 109 GLU A CA 1
ATOM 859 C C . GLU A 1 109 ? 7.982 -8.264 -78.558 1.00 44.62 109 GLU A C 1
ATOM 861 O O . GLU A 1 109 ? 6.793 -8.386 -78.263 1.00 44.62 109 GLU A O 1
ATOM 866 N N . ASP A 1 110 ? 8.447 -7.314 -79.384 1.00 46.03 110 ASP A N 1
ATOM 867 C CA . ASP A 1 110 ? 7.750 -6.588 -80.475 1.00 46.03 110 ASP A CA 1
ATOM 868 C C . ASP A 1 110 ? 7.183 -7.587 -81.537 1.00 46.03 110 ASP A C 1
ATOM 870 O O . ASP A 1 110 ? 7.596 -8.745 -81.473 1.00 46.03 110 ASP A O 1
ATOM 874 N N . PRO A 1 111 ? 6.352 -7.244 -82.569 1.00 50.78 111 PRO A N 1
ATOM 875 C CA . PRO A 1 111 ? 6.294 -5.954 -83.272 1.00 50.78 111 PRO A CA 1
ATOM 876 C C . PRO A 1 111 ? 4.926 -5.497 -83.863 1.00 50.78 111 PRO A C 1
ATOM 878 O O . PRO A 1 111 ? 3.917 -6.191 -83.892 1.00 50.78 111 PRO A O 1
ATOM 881 N N . THR A 1 112 ? 4.972 -4.263 -84.365 1.00 45.25 112 THR A N 1
ATOM 882 C CA . THR A 1 112 ? 4.162 -3.565 -85.385 1.00 45.25 112 THR A CA 1
ATOM 883 C C . THR A 1 112 ? 3.178 -4.329 -86.302 1.00 45.25 112 THR A C 1
ATOM 885 O O . THR A 1 112 ? 3.585 -5.263 -86.990 1.00 45.25 112 THR A O 1
ATOM 888 N N . ILE A 1 113 ? 2.001 -3.680 -86.446 1.00 37.94 113 ILE A N 1
ATOM 889 C CA . ILE A 1 113 ? 0.940 -3.675 -87.496 1.00 37.94 113 ILE A CA 1
ATOM 890 C C . ILE A 1 113 ? 0.070 -4.929 -87.630 1.00 37.94 113 ILE A C 1
ATOM 892 O O . ILE A 1 113 ? 0.534 -5.942 -88.190 1.00 37.94 113 ILE A O 1
#

Secondary structure (DSSP, 8-state):
-----SHHHHHHHTPPTTPPPPHHHHHHHHHHHHTT--HHHHHHHHTS-HHHHHHHHHHHHHHS--PPPP---PPPPPPHHHHHHHHHHHS--------THHHHSSS------

Sequence (113 aa):
MSQKNGILSIICAQRQINHEFSEVAKALIVQAVEGGRSYRDVAAEAGCSPAAIFNIFQRWKTHQTLDKKTRSGRPRKLTVQQIRWRNLTNNDTPSNPIPLRAQMEGYAEDPTI

Foldseek 3Di:
DPDLPDPLLVQLVPDDPPDDRDPVNLVVLLVCVVVPDQLVVSCVNNVHDSVSSVVSNVCCVPPVDNDDDDDPPDDDDDDPVRVVVCVVVPPDDPPDPDPCVVVPVPDDDDDDD

pLDDT: mean 80.93, std 17.89, range [37.94, 96.88]

InterPro domains:
  IPR009057 Homedomain-like superfamily [SSF46689] (19-85)
  IPR036388 Winged helix-like DNA-binding domain superfamily [G3DSA:1.10.10.10] (18-67)

Organism: Fusarium oxysporum (NCBI:txid5507)

Radius of gyration: 31.96 Å; chains: 1; bounding box: 43×24×114 Å